Protein AF-A0A6N2EBI6-F1 (afdb_monomer_lite)

Foldseek 3Di:
DVVLLVLVLCLLVPDDLVLLLVLLQPADLLLLLLSLLVDDPVSSCSSLVSYDPVSSVSSVVNNVVVVPDDDDVVVSVVSSVVSSCSSVVRDPPDPCPPPDDDPDDDDDDDD

Sequence (111 aa):
MKTSTNTLLNLLRSLPPVHLQNNLMGCTDRDLAMCAVLLESRDEALLLAPLSPRKRLRVQEEAALIARRRIPPEHFQGSLELVERRLRSGRPAGSVRSYLRPKGRDGGNTD

Radius of gyration: 20.6 Å; chains: 1; bounding box: 64×26×62 Å

pLDDT: mean 82.96, std 17.99, range [36.84, 98.0]

Structure (mmCIF, N/CA/C/O backbone):
data_AF-A0A6N2EBI6-F1
#
_entry.id   AF-A0A6N2EBI6-F1
#
loop_
_atom_site.group_PDB
_atom_site.id
_atom_site.type_symbol
_atom_site.label_atom_id
_atom_site.label_alt_id
_atom_site.label_comp_id
_atom_site.label_asym_id
_atom_site.label_entity_id
_atom_site.label_seq_id
_atom_site.pdbx_PDB_ins_code
_atom_site.Cartn_x
_atom_site.Cartn_y
_atom_site.Cartn_z
_atom_site.occupancy
_atom_site.B_iso_or_equiv
_atom_site.auth_seq_id
_atom_site.auth_comp_id
_atom_site.auth_asym_id
_atom_site.auth_atom_id
_atom_site.pdbx_PDB_model_num
ATOM 1 N N . MET A 1 1 ? -12.285 10.755 2.063 1.00 58.34 1 MET A N 1
ATOM 2 C CA . MET A 1 1 ? -11.476 9.516 2.151 1.00 58.34 1 MET A CA 1
ATOM 3 C C . MET A 1 1 ? -11.767 8.496 1.050 1.00 58.34 1 MET A C 1
ATOM 5 O O . MET A 1 1 ? -10.802 8.013 0.487 1.00 58.34 1 MET A O 1
ATOM 9 N N . LYS A 1 2 ? -13.025 8.203 0.666 1.00 59.53 2 LYS A N 1
ATOM 10 C CA . LYS A 1 2 ? -13.329 7.191 -0.381 1.00 59.53 2 LYS A CA 1
ATOM 11 C C . LYS A 1 2 ? -12.606 7.410 -1.728 1.00 59.53 2 LYS A C 1
ATOM 13 O O . LYS A 1 2 ? -12.175 6.452 -2.359 1.00 59.53 2 LYS A O 1
ATOM 18 N N . THR A 1 3 ? -12.447 8.661 -2.160 1.00 61.44 3 THR A N 1
ATOM 19 C CA . THR A 1 3 ? -11.855 9.006 -3.467 1.00 61.44 3 THR A CA 1
ATOM 20 C C . THR A 1 3 ? -10.371 8.645 -3.581 1.00 61.44 3 THR A C 1
ATOM 22 O O . THR A 1 3 ? -9.933 8.154 -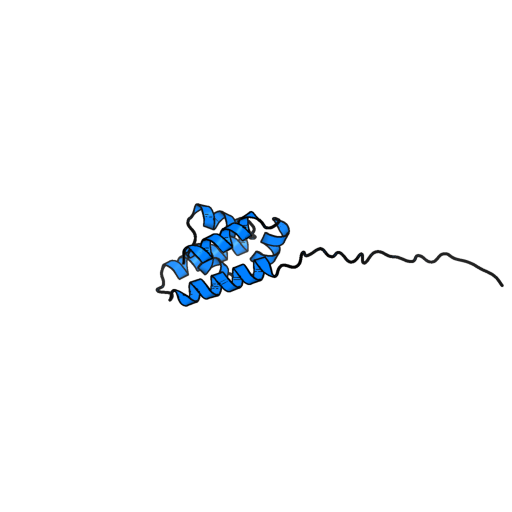4.622 1.00 61.44 3 THR A O 1
ATOM 25 N N . SER A 1 4 ? -9.601 8.850 -2.512 1.00 71.06 4 SER A N 1
ATOM 26 C CA . SER A 1 4 ? -8.164 8.559 -2.490 1.00 71.06 4 SER A CA 1
ATOM 27 C C . SER A 1 4 ? -7.925 7.043 -2.475 1.00 71.06 4 SER A C 1
ATOM 29 O O . SER A 1 4 ? -7.168 6.515 -3.278 1.00 71.06 4 SER A O 1
ATOM 31 N N . THR A 1 5 ? -8.689 6.291 -1.678 1.00 82.94 5 THR A N 1
ATOM 32 C CA . THR A 1 5 ? -8.609 4.822 -1.650 1.00 82.94 5 THR A CA 1
ATOM 33 C C . THR A 1 5 ? -8.886 4.191 -3.023 1.00 82.94 5 THR A C 1
ATOM 35 O O . THR A 1 5 ? -8.154 3.306 -3.464 1.00 82.94 5 THR A O 1
ATOM 38 N N . ASN A 1 6 ? -9.887 4.698 -3.752 1.00 87.31 6 ASN A N 1
ATOM 39 C CA . ASN A 1 6 ? -10.181 4.252 -5.120 1.00 87.31 6 ASN A CA 1
ATOM 40 C C . ASN A 1 6 ? -9.018 4.513 -6.087 1.00 87.31 6 ASN A C 1
ATOM 42 O O . ASN A 1 6 ? -8.763 3.721 -6.994 1.00 87.31 6 ASN A O 1
ATOM 46 N N . THR A 1 7 ? -8.307 5.621 -5.894 1.00 89.69 7 THR A N 1
ATOM 47 C CA . THR A 1 7 ? -7.162 5.995 -6.724 1.00 89.69 7 THR A CA 1
ATOM 48 C C . THR A 1 7 ? -5.999 5.029 -6.523 1.00 89.69 7 THR A C 1
ATOM 50 O O . THR A 1 7 ? -5.472 4.506 -7.508 1.00 89.69 7 THR A O 1
ATOM 53 N N . LEU A 1 8 ? -5.659 4.717 -5.268 1.00 91.50 8 LEU A N 1
ATOM 54 C CA . LEU A 1 8 ? -4.692 3.669 -4.946 1.00 91.50 8 LEU A CA 1
ATOM 55 C C . LEU A 1 8 ? -5.088 2.330 -5.581 1.00 91.50 8 LEU A C 1
ATOM 57 O O . LEU A 1 8 ? -4.265 1.706 -6.244 1.00 91.50 8 LEU A O 1
ATOM 61 N N . LEU A 1 9 ? -6.343 1.899 -5.434 1.00 93.38 9 LEU A N 1
ATOM 62 C CA . LEU A 1 9 ? -6.792 0.609 -5.967 1.00 93.38 9 LEU A CA 1
ATOM 63 C C . LEU A 1 9 ? -6.688 0.516 -7.484 1.00 93.38 9 LEU A C 1
ATOM 65 O O . LEU A 1 9 ? -6.270 -0.516 -8.010 1.00 93.38 9 LEU A O 1
ATOM 69 N N . ASN A 1 10 ? -7.012 1.599 -8.185 1.00 92.38 10 ASN A N 1
ATOM 70 C CA . ASN A 1 10 ? -6.822 1.666 -9.627 1.00 92.38 10 ASN A CA 1
ATOM 71 C C . ASN A 1 10 ? -5.342 1.504 -9.996 1.00 92.38 10 ASN A C 1
ATOM 73 O O . ASN A 1 10 ? -5.037 0.722 -10.891 1.00 92.38 10 ASN A O 1
ATOM 77 N N . LEU A 1 11 ? -4.425 2.151 -9.266 1.00 92.12 11 LEU A N 1
ATOM 78 C CA . LEU A 1 11 ? -2.980 2.001 -9.483 1.00 92.12 11 LEU A CA 1
ATOM 79 C C . LEU A 1 11 ? -2.489 0.574 -9.197 1.00 92.12 11 LEU A C 1
ATOM 81 O O . LEU A 1 11 ? -1.719 0.029 -9.988 1.00 92.12 11 LEU A O 1
ATOM 85 N N . LEU A 1 12 ? -2.944 -0.046 -8.102 1.00 93.19 12 LEU A N 1
ATOM 86 C CA . LEU A 1 12 ? -2.588 -1.427 -7.749 1.00 93.19 12 LEU A CA 1
ATOM 87 C C . LEU A 1 12 ? -3.035 -2.422 -8.831 1.00 93.19 12 LEU A C 1
ATOM 89 O O . LEU A 1 12 ? -2.336 -3.397 -9.092 1.00 93.19 12 LEU A O 1
ATOM 93 N N . ARG A 1 13 ? -4.181 -2.171 -9.477 1.00 93.75 13 ARG A N 1
ATOM 94 C CA . ARG A 1 13 ? -4.734 -3.031 -10.537 1.00 93.75 13 ARG A CA 1
ATOM 95 C C . ARG A 1 13 ? -4.140 -2.749 -11.919 1.00 93.75 13 ARG A C 1
ATOM 97 O O . ARG A 1 13 ? -4.097 -3.658 -12.742 1.00 93.75 13 ARG A O 1
ATOM 104 N N . SER A 1 14 ? -3.709 -1.517 -12.196 1.00 91.75 14 SER A N 1
ATOM 105 C CA . SER A 1 14 ? -3.249 -1.111 -13.532 1.00 91.75 14 SER A CA 1
ATOM 106 C C . SER A 1 14 ? -1.748 -1.285 -13.764 1.00 91.75 14 SER A C 1
ATOM 108 O O . SER A 1 14 ? -1.308 -1.296 -14.912 1.00 91.75 14 SER A O 1
ATOM 110 N N . LEU A 1 15 ? -0.935 -1.337 -12.704 1.00 90.50 15 LEU A N 1
ATOM 111 C CA . LEU A 1 15 ? 0.521 -1.401 -12.843 1.00 90.50 15 LEU A CA 1
ATOM 112 C C . LEU A 1 15 ? 1.016 -2.822 -13.164 1.00 90.50 15 LEU A C 1
ATOM 114 O O . LEU A 1 15 ? 0.520 -3.791 -12.590 1.00 90.50 15 LEU A O 1
ATOM 118 N N . PRO A 1 16 ? 2.058 -2.968 -14.009 1.00 91.06 16 PRO A N 1
ATOM 119 C CA . PRO A 1 16 ? 2.712 -4.255 -14.220 1.00 91.06 16 PRO A CA 1
ATOM 120 C C . PRO A 1 16 ? 3.228 -4.852 -12.897 1.00 91.06 16 PRO A C 1
ATOM 122 O O . PRO A 1 16 ? 3.818 -4.105 -12.107 1.00 91.06 16 PRO A O 1
ATOM 125 N N . PRO A 1 17 ? 3.111 -6.177 -12.668 1.00 90.06 17 PRO A N 1
ATOM 126 C CA . PRO A 1 17 ? 3.453 -6.802 -11.385 1.00 90.06 17 PRO A CA 1
ATOM 127 C C . PRO A 1 17 ? 4.861 -6.473 -10.872 1.00 90.06 17 PRO A C 1
ATOM 129 O O . PRO A 1 17 ? 5.041 -6.182 -9.693 1.00 90.06 17 PRO A O 1
ATOM 132 N N . VAL A 1 18 ? 5.854 -6.440 -11.766 1.00 89.88 18 VAL A N 1
ATOM 133 C CA . VAL A 1 18 ? 7.250 -6.118 -11.418 1.00 89.88 18 VAL A CA 1
ATOM 134 C C . VAL A 1 18 ? 7.400 -4.663 -10.969 1.00 89.88 18 VAL A C 1
ATOM 136 O O . VAL A 1 18 ? 8.075 -4.380 -9.981 1.00 89.88 18 VAL A O 1
ATOM 139 N N . HIS A 1 19 ? 6.752 -3.718 -11.656 1.00 89.81 19 HIS A N 1
ATOM 140 C CA . HIS A 1 19 ? 6.774 -2.310 -11.252 1.00 89.81 19 HIS A CA 1
ATOM 141 C C . HIS A 1 19 ? 6.043 -2.105 -9.932 1.00 89.81 19 HIS A C 1
ATOM 143 O O . HIS A 1 19 ? 6.521 -1.364 -9.073 1.00 89.81 19 HIS A O 1
ATOM 149 N N . LEU A 1 20 ? 4.906 -2.773 -9.764 1.00 92.69 20 LEU A N 1
ATOM 150 C CA . LEU A 1 20 ? 4.134 -2.731 -8.537 1.00 92.69 20 LEU A CA 1
ATOM 151 C C . LEU A 1 20 ? 4.973 -3.227 -7.353 1.00 92.69 20 LEU A C 1
ATOM 153 O O . LEU A 1 20 ? 5.134 -2.505 -6.370 1.00 92.69 20 LEU A O 1
ATOM 157 N N . GLN A 1 21 ? 5.588 -4.404 -7.483 1.00 93.75 21 GLN A N 1
ATOM 158 C CA . GLN A 1 21 ? 6.475 -4.962 -6.468 1.00 93.75 21 GLN A CA 1
ATOM 159 C C . GLN A 1 21 ? 7.648 -4.026 -6.158 1.00 93.75 21 GLN A C 1
ATOM 161 O O . GLN A 1 21 ? 7.859 -3.697 -4.995 1.00 93.75 21 GLN A O 1
ATOM 166 N N . ASN A 1 22 ? 8.383 -3.545 -7.165 1.00 91.75 22 ASN A N 1
ATOM 167 C CA . ASN A 1 22 ? 9.545 -2.677 -6.945 1.00 91.75 22 ASN A CA 1
ATOM 168 C C . ASN A 1 22 ? 9.180 -1.392 -6.192 1.00 91.75 22 ASN A C 1
ATOM 170 O O . ASN A 1 22 ? 9.869 -1.003 -5.247 1.00 91.75 22 ASN A O 1
ATOM 174 N N . ASN A 1 23 ? 8.075 -0.748 -6.575 1.00 92.81 23 ASN A N 1
ATOM 175 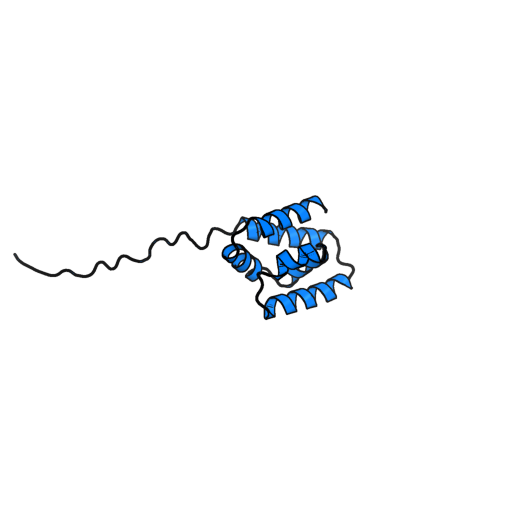C CA . ASN A 1 23 ? 7.631 0.476 -5.918 1.00 92.81 23 ASN A CA 1
ATOM 176 C C . ASN A 1 23 ? 7.156 0.208 -4.484 1.00 92.81 23 ASN A C 1
ATOM 178 O O . ASN A 1 23 ? 7.587 0.903 -3.563 1.00 92.81 23 ASN A O 1
ATOM 182 N N . LEU A 1 24 ? 6.326 -0.818 -4.268 1.00 94.75 24 LEU A N 1
ATOM 183 C CA . LEU A 1 24 ? 5.822 -1.151 -2.933 1.00 94.75 24 LEU A CA 1
ATOM 184 C C . LEU A 1 24 ? 6.932 -1.635 -1.992 1.00 94.75 24 LEU A C 1
ATOM 186 O O . LEU A 1 24 ? 6.938 -1.286 -0.812 1.00 94.75 24 LEU A O 1
ATOM 190 N N . MET A 1 25 ? 7.918 -2.380 -2.497 1.00 95.12 25 MET A N 1
ATOM 191 C CA . MET A 1 25 ? 9.077 -2.811 -1.709 1.00 95.12 25 MET A CA 1
ATOM 192 C C . MET A 1 25 ? 9.902 -1.625 -1.193 1.00 95.12 25 MET A C 1
ATOM 194 O O . MET A 1 25 ? 10.471 -1.719 -0.103 1.00 95.12 25 MET A O 1
ATOM 198 N N . GLY A 1 26 ? 9.917 -0.507 -1.925 1.00 91.62 26 GLY A N 1
ATOM 199 C CA . GLY A 1 26 ? 10.573 0.727 -1.504 1.00 91.62 26 GLY A CA 1
ATOM 200 C C . GLY A 1 26 ? 9.826 1.505 -0.417 1.00 91.62 26 GLY A C 1
ATOM 201 O O . GLY A 1 26 ? 10.450 2.313 0.275 1.00 91.62 26 GLY A O 1
ATOM 202 N N . CYS A 1 27 ? 8.510 1.320 -0.265 1.00 94.50 27 CYS A N 1
ATOM 203 C CA . CYS A 1 27 ? 7.705 2.007 0.754 1.00 94.50 27 CYS A CA 1
ATOM 204 C C . CYS A 1 27 ? 8.075 1.561 2.171 1.00 94.50 27 CYS A C 1
ATOM 206 O O . CYS A 1 27 ? 8.528 0.432 2.381 1.00 94.50 27 CYS A O 1
ATOM 208 N N . THR A 1 28 ? 7.878 2.438 3.157 1.00 96.19 28 THR A N 1
ATOM 209 C CA . THR A 1 28 ? 8.074 2.056 4.559 1.00 96.19 28 THR A CA 1
ATOM 210 C C . THR A 1 28 ? 6.973 1.093 4.994 1.00 96.19 28 THR A C 1
ATOM 212 O O . THR A 1 28 ? 5.867 1.112 4.452 1.00 96.19 28 THR A O 1
ATOM 215 N N . ASP A 1 29 ? 7.271 0.232 5.967 1.00 97.25 29 ASP A N 1
ATOM 216 C CA . ASP A 1 29 ? 6.281 -0.732 6.455 1.00 97.25 29 ASP A CA 1
ATOM 217 C C . ASP A 1 29 ? 5.093 -0.003 7.110 1.00 97.25 29 ASP A C 1
ATOM 219 O O . ASP A 1 29 ? 3.946 -0.385 6.897 1.00 97.25 29 ASP A O 1
ATOM 223 N N . ARG A 1 30 ? 5.362 1.122 7.791 1.00 95.81 30 ARG A N 1
ATOM 224 C CA . ARG A 1 30 ? 4.349 1.999 8.389 1.00 95.81 30 ARG A CA 1
ATOM 225 C C . ARG A 1 30 ? 3.412 2.613 7.349 1.00 95.81 30 ARG A C 1
ATOM 227 O O . ARG A 1 30 ? 2.207 2.584 7.556 1.00 95.81 30 ARG A O 1
ATOM 234 N N . ASP A 1 31 ? 3.932 3.147 6.242 1.00 95.81 31 ASP A N 1
ATOM 235 C CA . ASP A 1 31 ? 3.082 3.758 5.207 1.00 95.81 31 ASP A CA 1
ATOM 236 C C . ASP A 1 31 ? 2.165 2.724 4.549 1.00 95.81 31 ASP A C 1
ATOM 238 O O . ASP A 1 31 ? 0.982 2.984 4.324 1.00 95.81 31 ASP A O 1
ATOM 242 N N . LEU A 1 32 ? 2.696 1.528 4.280 1.00 96.94 32 LEU A N 1
ATOM 243 C CA . LEU A 1 32 ? 1.907 0.419 3.745 1.00 96.94 32 LEU A CA 1
ATOM 244 C C . LEU A 1 32 ? 0.853 -0.053 4.749 1.00 96.94 32 LEU A C 1
ATOM 246 O O . LEU A 1 32 ? -0.277 -0.316 4.353 1.00 96.94 32 LEU A O 1
ATOM 250 N N . ALA A 1 33 ? 1.196 -0.117 6.035 1.00 96.62 33 ALA A N 1
ATOM 251 C CA . ALA A 1 33 ? 0.274 -0.507 7.094 1.00 96.62 33 ALA A CA 1
ATOM 252 C C . ALA A 1 33 ? -0.856 0.516 7.291 1.00 96.62 33 ALA A C 1
ATOM 254 O O . ALA A 1 33 ? -2.015 0.130 7.426 1.00 96.62 33 ALA A O 1
ATOM 255 N N . MET A 1 34 ? -0.550 1.817 7.232 1.00 95.06 34 MET A N 1
ATOM 256 C CA . MET A 1 34 ? -1.564 2.879 7.237 1.00 95.06 34 MET A CA 1
ATOM 257 C C . MET A 1 34 ? -2.526 2.725 6.059 1.00 95.06 34 MET A C 1
ATOM 259 O O . MET A 1 34 ? -3.733 2.834 6.246 1.00 95.06 34 MET A O 1
ATOM 263 N N . CYS A 1 35 ? -2.010 2.428 4.861 1.00 94.81 35 CYS A N 1
ATOM 264 C CA . CYS A 1 35 ? -2.854 2.163 3.696 1.00 94.81 35 CYS A CA 1
ATOM 265 C C . CYS A 1 35 ? -3.705 0.902 3.895 1.00 94.81 35 CYS A C 1
ATOM 267 O O . CYS A 1 35 ? -4.899 0.946 3.629 1.00 94.81 35 CYS A O 1
ATOM 269 N N . ALA A 1 36 ? -3.122 -0.191 4.395 1.00 94.69 36 ALA A N 1
ATOM 270 C CA . ALA A 1 36 ? -3.818 -1.455 4.636 1.00 94.69 36 ALA A CA 1
ATOM 271 C C . ALA A 1 36 ? -5.020 -1.288 5.579 1.00 94.69 36 ALA A C 1
ATOM 273 O O . ALA A 1 36 ? -6.098 -1.784 5.279 1.00 94.69 36 ALA A O 1
ATOM 274 N N . VAL A 1 37 ? -4.870 -0.511 6.657 1.00 93.25 37 VAL A N 1
ATOM 275 C CA . VAL A 1 37 ? -5.954 -0.227 7.620 1.00 93.25 37 VAL A CA 1
ATOM 276 C C . VAL A 1 37 ? -7.132 0.530 6.987 1.00 93.25 37 VAL A C 1
ATOM 278 O O . VAL A 1 37 ? -8.254 0.437 7.480 1.00 93.25 37 VAL A O 1
ATOM 281 N N . LEU A 1 38 ? -6.907 1.270 5.897 1.00 90.12 38 LEU A N 1
ATOM 282 C CA . LEU A 1 38 ? -7.967 1.970 5.162 1.00 90.12 38 LEU A CA 1
ATOM 283 C C . LEU A 1 38 ? -8.669 1.098 4.112 1.00 90.12 38 LEU A C 1
ATOM 285 O O . LEU A 1 38 ? -9.689 1.529 3.568 1.00 90.12 38 LEU A O 1
ATOM 289 N N . LEU A 1 39 ? -8.106 -0.063 3.770 1.00 89.44 39 LEU A N 1
ATOM 290 C CA . LEU A 1 39 ? -8.624 -0.956 2.738 1.00 89.44 39 LEU A CA 1
ATOM 291 C C . LEU A 1 39 ? -9.529 -2.027 3.351 1.00 89.44 39 LEU A C 1
ATOM 293 O O . LEU A 1 39 ? -9.293 -2.518 4.450 1.00 89.44 39 LEU A O 1
ATOM 297 N N . GLU A 1 40 ? -10.565 -2.426 2.614 1.00 82.88 40 GLU A N 1
ATOM 298 C CA . GLU A 1 40 ? -11.332 -3.626 2.952 1.00 82.88 40 GLU A CA 1
ATOM 299 C C . GLU A 1 40 ? -10.472 -4.879 2.727 1.00 82.88 40 GLU A C 1
ATOM 301 O O . GLU A 1 40 ? -9.573 -4.877 1.887 1.00 82.88 40 GLU A O 1
ATOM 306 N N . SER A 1 41 ? -10.771 -5.988 3.413 1.00 79.75 41 SER A N 1
ATOM 307 C CA . SER A 1 41 ? -9.918 -7.193 3.418 1.00 79.75 41 SER A CA 1
ATOM 308 C C . SER A 1 41 ? -9.579 -7.734 2.020 1.00 79.75 41 SER A C 1
ATOM 310 O O . SER A 1 41 ? -8.489 -8.259 1.792 1.00 79.75 41 SER A O 1
ATOM 312 N N . ARG A 1 42 ? -10.496 -7.600 1.051 1.00 80.44 42 ARG A N 1
ATOM 313 C CA . ARG A 1 42 ? -10.253 -8.016 -0.341 1.00 80.44 42 ARG A CA 1
ATOM 314 C C . ARG A 1 42 ? -9.256 -7.103 -1.057 1.00 80.44 42 ARG A C 1
ATOM 316 O O . ARG A 1 42 ? -8.452 -7.574 -1.857 1.00 80.44 42 ARG A O 1
ATOM 323 N N . ASP A 1 43 ? -9.326 -5.811 -0.786 1.00 89.69 43 ASP A N 1
ATOM 324 C CA . ASP A 1 43 ? -8.493 -4.787 -1.403 1.00 89.69 43 ASP A CA 1
ATOM 325 C C . ASP A 1 43 ? -7.117 -4.693 -0.728 1.00 89.69 43 ASP A C 1
ATOM 327 O O . ASP A 1 43 ? -6.108 -4.475 -1.398 1.00 89.69 43 ASP A O 1
ATOM 331 N N . GLU A 1 44 ? -7.045 -4.977 0.573 1.00 92.19 44 GLU A N 1
ATOM 332 C CA . GLU A 1 44 ? -5.794 -5.160 1.311 1.00 92.19 44 GLU A CA 1
ATOM 333 C C . GLU A 1 44 ? -4.920 -6.249 0.665 1.00 92.19 44 GLU A C 1
ATOM 335 O O . GLU A 1 44 ? -3.712 -6.071 0.488 1.00 92.19 44 GLU A O 1
ATOM 340 N N . ALA A 1 45 ? -5.526 -7.356 0.225 1.00 92.69 45 ALA A N 1
ATOM 341 C CA . ALA A 1 45 ? -4.801 -8.431 -0.446 1.00 92.69 45 ALA A CA 1
ATOM 342 C C . ALA A 1 45 ? -4.083 -7.956 -1.725 1.00 92.69 45 ALA A C 1
ATOM 344 O O . ALA A 1 45 ? -2.989 -8.441 -2.021 1.00 92.69 45 ALA A O 1
ATOM 345 N N . LEU A 1 46 ? -4.640 -6.975 -2.449 1.00 93.50 46 LEU A N 1
ATOM 346 C CA . LEU A 1 46 ? -3.999 -6.389 -3.635 1.00 93.50 46 LEU A CA 1
ATOM 347 C C . LEU A 1 46 ? -2.728 -5.608 -3.275 1.00 93.50 46 LEU A C 1
ATOM 349 O O . LEU A 1 46 ? -1.764 -5.619 -4.039 1.00 93.50 46 LEU A O 1
ATOM 353 N N . LEU A 1 47 ? -2.709 -4.958 -2.109 1.00 95.19 47 LEU A N 1
ATOM 354 C CA . LEU A 1 47 ? -1.543 -4.235 -1.600 1.00 95.19 47 LEU A CA 1
ATOM 355 C C . LEU A 1 47 ? -0.454 -5.195 -1.095 1.00 95.19 47 LEU A C 1
ATOM 357 O O . LEU A 1 47 ? 0.736 -4.948 -1.288 1.00 95.19 47 LEU A O 1
ATOM 361 N N . LEU A 1 48 ? -0.850 -6.294 -0.446 1.00 95.94 48 LEU A N 1
ATOM 362 C CA . LEU A 1 48 ? 0.069 -7.215 0.230 1.00 95.94 48 LEU A CA 1
ATOM 363 C C . LEU A 1 48 ? 0.631 -8.324 -0.668 1.00 95.94 48 LEU A C 1
ATOM 365 O O . LEU A 1 48 ? 1.731 -8.829 -0.404 1.00 95.94 48 LEU A O 1
ATOM 369 N N . ALA A 1 49 ? -0.099 -8.736 -1.707 1.00 95.88 49 ALA A N 1
ATOM 370 C CA . ALA A 1 49 ? 0.312 -9.825 -2.594 1.00 95.88 49 ALA A CA 1
ATOM 371 C C . ALA A 1 49 ? 1.686 -9.601 -3.263 1.00 95.88 49 ALA A C 1
ATOM 373 O O . ALA A 1 49 ? 2.486 -10.539 -3.245 1.00 95.88 49 ALA A O 1
ATOM 374 N N . PRO A 1 50 ? 2.036 -8.395 -3.759 1.00 95.56 50 PRO A N 1
ATOM 375 C CA . PRO A 1 50 ? 3.329 -8.145 -4.406 1.00 95.56 50 PRO A CA 1
ATOM 376 C C . PRO A 1 50 ? 4.525 -8.098 -3.441 1.00 95.56 50 PRO A C 1
ATOM 378 O O . PRO A 1 50 ? 5.673 -8.080 -3.881 1.00 95.56 50 PRO A O 1
ATOM 381 N N . LEU A 1 51 ? 4.289 -8.031 -2.126 1.00 96.69 51 LEU A N 1
ATOM 382 C CA . LEU A 1 51 ? 5.354 -7.918 -1.129 1.00 96.69 51 LEU A CA 1
ATOM 383 C C . LEU A 1 51 ? 6.059 -9.259 -0.902 1.00 96.69 51 LEU A C 1
ATOM 385 O O . LEU A 1 51 ? 5.440 -10.324 -0.957 1.00 96.69 51 LEU A O 1
ATOM 389 N N . SER A 1 52 ? 7.346 -9.203 -0.546 1.00 96.19 52 SER A N 1
ATOM 390 C CA . SER A 1 52 ? 8.047 -10.390 -0.048 1.00 96.19 52 SER A CA 1
ATOM 391 C C . SER A 1 52 ? 7.401 -10.897 1.253 1.00 96.19 52 SER A C 1
ATOM 393 O O . SER A 1 52 ? 6.899 -10.079 2.032 1.00 96.19 52 SER A O 1
ATOM 395 N N . PRO A 1 53 ? 7.448 -12.212 1.553 1.00 96.94 53 PRO A N 1
ATOM 396 C CA . PRO A 1 53 ? 6.799 -12.771 2.744 1.00 96.94 53 PRO A CA 1
ATOM 397 C C . PRO A 1 53 ? 7.208 -12.070 4.044 1.00 96.94 53 PRO A C 1
ATOM 399 O O . PRO A 1 53 ? 6.365 -11.732 4.870 1.00 96.94 53 PRO A O 1
ATOM 402 N N . ARG A 1 54 ? 8.504 -11.760 4.186 1.00 97.38 54 ARG A N 1
ATOM 403 C CA . ARG A 1 54 ? 9.036 -11.052 5.355 1.00 97.38 54 ARG A CA 1
ATOM 404 C C . ARG A 1 54 ? 8.492 -9.628 5.469 1.00 97.38 54 ARG A C 1
ATOM 406 O O . ARG A 1 54 ? 8.152 -9.205 6.566 1.00 97.38 54 ARG A O 1
ATOM 413 N N . LYS A 1 55 ? 8.416 -8.879 4.362 1.00 97.12 55 LYS A N 1
ATOM 414 C CA . LYS A 1 55 ? 7.883 -7.509 4.386 1.00 97.12 55 LYS A CA 1
ATOM 415 C C . LYS A 1 55 ? 6.378 -7.513 4.650 1.00 97.12 55 LYS A C 1
ATOM 417 O O . LYS A 1 55 ? 5.913 -6.696 5.433 1.00 97.12 55 LYS A O 1
ATOM 422 N N . ARG A 1 56 ? 5.642 -8.459 4.057 1.00 97.94 56 ARG A N 1
ATOM 423 C CA . ARG A 1 56 ? 4.208 -8.654 4.303 1.00 97.94 56 ARG A CA 1
ATOM 424 C C . ARG A 1 56 ? 3.914 -8.845 5.790 1.00 97.94 56 ARG A C 1
ATOM 426 O O . ARG A 1 56 ? 3.059 -8.139 6.308 1.00 97.94 56 ARG A O 1
ATOM 433 N N . LEU A 1 57 ? 4.660 -9.726 6.463 1.00 97.81 57 LEU A N 1
ATOM 434 C 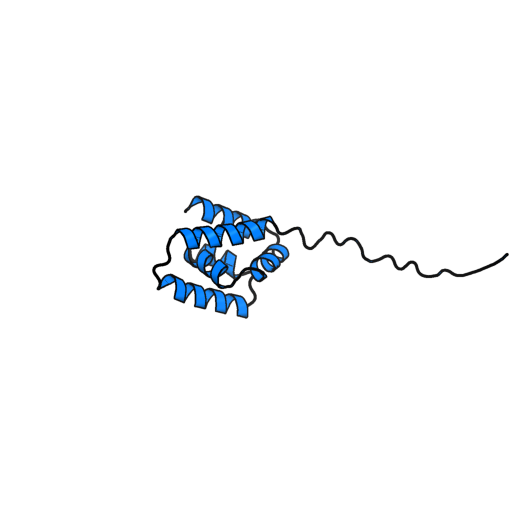CA . LEU A 1 57 ? 4.499 -9.964 7.899 1.00 97.81 57 LEU A CA 1
ATOM 435 C C . LEU A 1 57 ? 4.679 -8.672 8.709 1.00 97.81 57 LEU A C 1
ATOM 437 O O . LEU A 1 57 ? 3.796 -8.309 9.475 1.00 97.81 57 LEU A O 1
ATOM 441 N N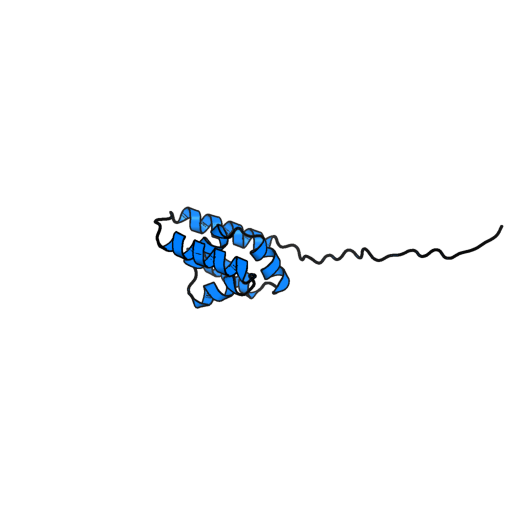 . ARG A 1 58 ? 5.767 -7.927 8.466 1.00 98.00 58 ARG A N 1
ATOM 442 C CA . ARG A 1 58 ? 6.023 -6.658 9.170 1.00 98.00 58 ARG A CA 1
ATOM 443 C C . ARG A 1 58 ? 4.923 -5.622 8.936 1.00 98.00 58 ARG A C 1
ATOM 445 O O . ARG A 1 58 ? 4.539 -4.920 9.861 1.00 98.00 58 ARG A O 1
ATOM 452 N N . VAL A 1 59 ? 4.399 -5.529 7.711 1.00 97.81 59 VAL A N 1
ATOM 453 C CA . VAL A 1 59 ? 3.284 -4.621 7.390 1.00 97.81 59 VAL A CA 1
ATOM 454 C C . VAL A 1 59 ? 2.013 -5.020 8.143 1.00 97.81 59 VAL A C 1
ATOM 456 O O . VAL A 1 59 ? 1.330 -4.150 8.672 1.00 97.81 59 VAL A O 1
ATOM 459 N N . GLN A 1 60 ? 1.706 -6.315 8.229 1.00 96.69 60 GLN A N 1
ATOM 460 C CA . GLN A 1 60 ? 0.537 -6.811 8.963 1.00 96.69 60 GLN A CA 1
ATOM 461 C C . GLN A 1 60 ? 0.662 -6.581 10.476 1.00 96.69 60 GLN A C 1
ATOM 463 O O . GLN A 1 60 ? -0.302 -6.161 11.116 1.00 96.69 60 GLN A O 1
ATOM 468 N N . GLU A 1 61 ? 1.848 -6.801 11.047 1.00 96.81 61 GLU A N 1
ATOM 469 C CA . GLU A 1 61 ? 2.143 -6.500 12.453 1.00 96.81 61 GLU A CA 1
ATOM 470 C C . GLU A 1 61 ? 1.963 -5.004 12.751 1.00 96.81 61 GLU A C 1
ATOM 472 O O . GLU A 1 61 ? 1.255 -4.637 13.691 1.00 96.81 61 GLU A O 1
ATOM 477 N N . GLU A 1 62 ? 2.524 -4.131 11.912 1.00 96.38 62 GLU A N 1
ATOM 478 C CA . GLU A 1 62 ? 2.343 -2.679 12.022 1.00 96.38 62 GLU A CA 1
ATOM 479 C C . GLU A 1 62 ? 0.872 -2.267 11.869 1.00 96.38 62 GLU A C 1
ATOM 481 O O . GLU A 1 62 ? 0.382 -1.439 12.638 1.00 96.38 62 GLU A O 1
ATOM 486 N N . ALA A 1 63 ? 0.130 -2.867 10.934 1.00 94.94 63 ALA A N 1
ATOM 487 C CA . ALA A 1 63 ? -1.289 -2.576 10.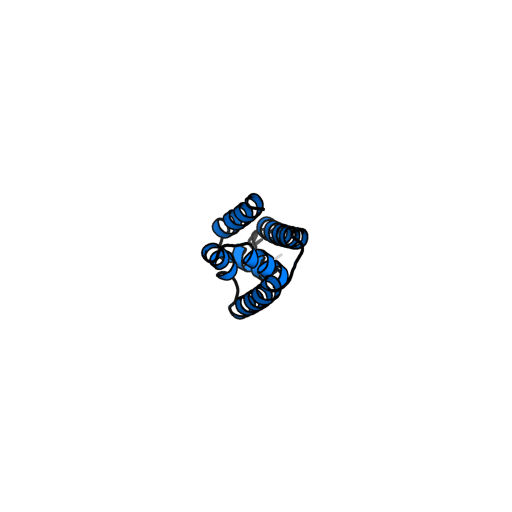729 1.00 94.94 63 ALA A CA 1
ATOM 488 C C . ALA A 1 63 ? -2.117 -2.945 11.967 1.00 94.94 63 ALA A C 1
ATOM 490 O O . ALA A 1 63 ? -2.953 -2.157 12.415 1.00 94.94 63 ALA A O 1
ATOM 491 N N . ALA A 1 64 ? -1.827 -4.093 12.587 1.00 94.50 64 ALA A N 1
ATOM 492 C CA . ALA A 1 64 ? -2.461 -4.512 13.832 1.00 94.50 64 ALA A CA 1
ATOM 493 C C . ALA A 1 64 ? -2.158 -3.552 14.998 1.00 94.50 64 ALA A C 1
ATOM 495 O O . ALA A 1 64 ? -3.034 -3.293 15.830 1.00 94.50 64 ALA A O 1
ATOM 496 N N . LEU A 1 65 ? -0.942 -2.996 15.063 1.00 94.31 65 LEU A N 1
ATOM 497 C CA . LEU A 1 65 ? -0.576 -1.976 16.051 1.00 94.31 65 LEU A CA 1
ATOM 498 C C . LEU A 1 65 ? -1.288 -0.643 15.792 1.00 94.31 65 LEU A C 1
ATOM 500 O O . LEU A 1 65 ? -1.770 -0.016 16.737 1.00 94.31 65 LEU A O 1
ATOM 504 N N . ILE A 1 66 ? -1.365 -0.214 14.530 1.00 93.69 66 ILE A N 1
ATOM 505 C CA . ILE A 1 66 ? -2.029 1.024 14.106 1.00 93.69 66 ILE A CA 1
ATOM 506 C C . ILE A 1 66 ? -3.530 0.964 14.387 1.00 93.69 66 ILE A C 1
ATOM 508 O O . ILE A 1 66 ? -4.065 1.905 14.966 1.00 93.69 66 ILE A O 1
ATOM 512 N N . ALA A 1 67 ? -4.194 -0.149 14.062 1.00 89.38 67 ALA A N 1
ATOM 513 C CA . ALA A 1 67 ? -5.634 -0.326 14.261 1.00 89.38 67 ALA A CA 1
ATOM 514 C C . ALA A 1 67 ? -6.069 -0.175 15.732 1.00 89.38 67 ALA A C 1
ATOM 516 O O . ALA A 1 67 ? -7.206 0.192 16.019 1.00 89.38 67 ALA A O 1
ATOM 517 N N . ARG A 1 68 ? -5.158 -0.429 16.681 1.00 91.25 68 ARG A N 1
ATOM 518 C CA . ARG A 1 68 ? -5.400 -0.290 18.128 1.00 91.25 68 ARG A CA 1
ATOM 519 C C . ARG A 1 68 ? -5.123 1.118 18.659 1.00 91.25 68 ARG A C 1
ATOM 521 O O . ARG A 1 68 ? -5.338 1.376 19.843 1.00 91.25 68 ARG A O 1
ATOM 528 N N . ARG A 1 69 ? -4.612 2.026 17.827 1.00 89.12 69 ARG A N 1
ATOM 529 C CA . ARG A 1 69 ? -4.236 3.389 18.212 1.00 89.12 69 ARG A CA 1
ATOM 530 C C . ARG A 1 69 ? -5.186 4.403 17.588 1.00 89.12 69 ARG A C 1
ATOM 532 O O . ARG A 1 69 ? -5.639 4.255 16.460 1.00 89.12 69 ARG A O 1
ATOM 539 N N . ARG A 1 70 ? -5.435 5.497 18.309 1.00 87.19 70 ARG A N 1
ATOM 540 C CA . ARG A 1 70 ? -6.113 6.673 17.751 1.00 87.19 70 ARG A CA 1
ATOM 541 C C . ARG A 1 70 ? -5.109 7.475 16.935 1.00 87.19 70 ARG A C 1
ATOM 543 O O . ARG A 1 70 ? -4.436 8.350 17.470 1.00 87.19 70 ARG A O 1
ATOM 550 N N . ILE A 1 71 ? -4.968 7.120 15.664 1.00 89.44 71 ILE A N 1
ATOM 551 C CA . ILE A 1 71 ? -4.143 7.873 14.722 1.00 89.44 71 ILE A CA 1
ATOM 552 C C . ILE A 1 71 ? -5.025 8.921 14.029 1.00 89.44 71 ILE A C 1
ATOM 554 O O . ILE A 1 71 ? -6.102 8.570 13.545 1.00 89.44 71 ILE A O 1
ATOM 558 N N . PRO A 1 72 ? -4.602 10.195 13.990 1.00 89.62 72 PRO A N 1
ATOM 559 C CA . PRO A 1 72 ? -5.350 11.230 13.291 1.00 89.62 72 PRO A CA 1
ATOM 560 C C . PRO A 1 72 ? -5.513 10.944 11.780 1.00 89.62 72 PRO A C 1
ATOM 562 O O . PRO A 1 72 ? -4.567 10.447 11.154 1.00 89.62 72 PRO A O 1
ATOM 565 N N . PRO A 1 73 ? -6.676 11.253 11.170 1.00 87.50 73 PRO A N 1
ATOM 566 C CA . PRO A 1 73 ? -6.958 10.996 9.751 1.00 87.50 73 PRO A CA 1
ATOM 567 C C . PRO A 1 73 ? -5.932 11.581 8.767 1.00 87.50 73 PRO A C 1
ATOM 569 O O . PRO A 1 73 ? -5.680 11.003 7.711 1.00 87.50 73 PRO A O 1
ATOM 572 N N . GLU A 1 74 ? -5.309 12.705 9.108 1.00 90.50 74 GLU A N 1
ATOM 573 C CA . GLU A 1 74 ? -4.293 13.375 8.296 1.00 90.50 74 GLU A CA 1
ATOM 574 C C . GLU A 1 74 ? -3.047 12.513 8.060 1.00 90.50 74 GLU A C 1
ATOM 576 O O . GLU A 1 74 ? -2.460 12.559 6.980 1.00 90.50 74 GLU A O 1
ATOM 581 N N . HIS A 1 75 ? -2.668 11.665 9.021 1.00 91.69 75 HIS A N 1
ATOM 582 C CA . HIS A 1 75 ? -1.529 10.763 8.851 1.00 91.69 75 HIS A CA 1
ATOM 583 C C . HIS A 1 75 ? -1.841 9.645 7.861 1.00 91.69 75 HIS A C 1
ATOM 585 O O . HIS A 1 75 ? -0.996 9.297 7.039 1.00 91.69 75 HIS A O 1
ATOM 591 N N . PHE A 1 76 ? -3.065 9.120 7.909 1.00 92.44 76 PHE A N 1
ATOM 592 C CA . PHE A 1 76 ? -3.542 8.133 6.947 1.00 92.44 76 PHE A CA 1
ATOM 593 C C . PHE A 1 76 ? -3.539 8.702 5.528 1.00 92.44 76 PHE A C 1
ATOM 595 O O . PHE A 1 76 ? -3.026 8.064 4.610 1.00 92.44 76 PHE A O 1
ATOM 602 N N . GLN A 1 77 ? -4.051 9.923 5.361 1.00 91.38 77 GLN A N 1
ATOM 603 C CA . GLN A 1 77 ? -4.061 10.611 4.072 1.00 91.38 77 GLN A CA 1
ATOM 604 C C . GLN A 1 77 ? -2.637 10.891 3.566 1.00 91.38 77 GLN A C 1
ATOM 606 O O . GLN A 1 77 ? -2.343 10.622 2.403 1.00 91.38 77 GLN A O 1
ATOM 611 N N . GLY A 1 78 ? -1.733 11.346 4.439 1.00 91.94 78 GLY A N 1
ATOM 612 C CA . GLY A 1 78 ? -0.333 11.576 4.084 1.00 91.94 78 GLY A CA 1
ATOM 613 C C . GLY A 1 78 ? 0.375 10.304 3.609 1.00 91.94 78 GLY A C 1
ATOM 614 O O . GLY A 1 78 ? 0.999 10.308 2.549 1.00 91.94 78 GLY A O 1
ATOM 615 N N . SER A 1 79 ? 0.243 9.188 4.335 1.00 93.75 79 SER A N 1
ATOM 616 C CA . SER A 1 79 ? 0.825 7.905 3.908 1.00 93.75 79 SER A CA 1
ATOM 617 C C . SER A 1 79 ? 0.233 7.416 2.584 1.00 93.75 79 SER A C 1
ATOM 619 O O . SER A 1 79 ? 0.973 6.934 1.724 1.00 93.75 79 SER A O 1
ATOM 621 N N . LEU A 1 80 ? -1.074 7.594 2.380 1.00 93.75 80 LEU A N 1
ATOM 622 C CA . LEU A 1 80 ? -1.742 7.237 1.132 1.00 93.75 80 LEU A CA 1
ATOM 623 C C . LEU A 1 80 ? -1.177 8.024 -0.061 1.00 93.75 80 LEU A C 1
ATOM 625 O O . LEU A 1 80 ? -0.790 7.430 -1.066 1.00 93.75 80 LEU A O 1
ATOM 629 N N . GLU A 1 81 ? -1.036 9.343 0.072 1.00 93.12 81 GLU A N 1
ATOM 630 C CA . GLU A 1 81 ? -0.450 10.209 -0.958 1.00 93.12 81 GLU A CA 1
ATOM 631 C C . GLU A 1 81 ? 1.012 9.860 -1.258 1.00 93.12 81 GLU A C 1
ATOM 633 O O . GLU A 1 81 ? 1.429 9.872 -2.419 1.00 93.12 81 GLU A O 1
ATOM 638 N N . LEU A 1 82 ? 1.805 9.513 -0.238 1.00 92.19 82 LEU A N 1
ATOM 639 C CA . LEU A 1 82 ? 3.192 9.079 -0.419 1.00 92.19 82 LEU A CA 1
ATOM 640 C C . LEU A 1 82 ? 3.279 7.786 -1.237 1.00 92.19 82 LEU A C 1
ATOM 642 O O . LEU A 1 82 ? 4.101 7.696 -2.158 1.00 92.19 82 LEU A O 1
ATOM 646 N N . VAL A 1 83 ? 2.432 6.802 -0.922 1.00 93.94 83 VAL A N 1
ATOM 647 C CA . VAL A 1 83 ? 2.374 5.525 -1.644 1.00 93.94 83 VAL A CA 1
ATOM 648 C C . VAL A 1 83 ? 1.888 5.743 -3.075 1.00 93.94 83 VAL A C 1
ATOM 650 O O . VAL A 1 83 ? 2.548 5.289 -4.011 1.00 93.94 83 VAL A O 1
ATOM 653 N N . GLU A 1 84 ? 0.807 6.498 -3.279 1.00 93.62 84 GLU A N 1
ATOM 654 C CA . GLU A 1 84 ? 0.310 6.834 -4.617 1.00 93.62 84 GLU A CA 1
ATOM 655 C C . GLU A 1 84 ? 1.355 7.571 -5.453 1.00 93.62 84 GLU A C 1
ATOM 657 O O . GLU A 1 84 ? 1.604 7.212 -6.607 1.00 93.62 84 GLU A O 1
ATOM 662 N N . ARG A 1 85 ? 2.008 8.583 -4.873 1.00 91.56 85 ARG A N 1
ATOM 663 C CA . ARG A 1 85 ? 3.071 9.330 -5.546 1.00 91.56 85 ARG A CA 1
ATOM 664 C C . ARG A 1 85 ? 4.189 8.397 -5.971 1.00 91.56 85 ARG A C 1
ATOM 666 O O . ARG A 1 85 ? 4.664 8.517 -7.096 1.00 91.56 85 ARG A O 1
ATOM 673 N N . ARG A 1 86 ? 4.588 7.447 -5.121 1.00 91.12 86 ARG A N 1
ATOM 674 C CA . ARG A 1 86 ? 5.626 6.475 -5.467 1.00 91.12 86 ARG A CA 1
ATOM 675 C C . ARG A 1 86 ? 5.195 5.571 -6.620 1.00 91.12 86 ARG A C 1
ATOM 677 O O . ARG A 1 86 ? 5.927 5.491 -7.603 1.00 91.12 86 ARG A O 1
ATOM 684 N N . LEU A 1 87 ? 3.997 4.989 -6.545 1.00 91.31 87 LEU A N 1
ATOM 685 C CA . LEU A 1 87 ? 3.419 4.156 -7.606 1.00 91.31 87 LEU A CA 1
ATOM 686 C C . LEU A 1 87 ? 3.325 4.893 -8.953 1.00 91.31 87 LEU A C 1
ATOM 688 O O . LEU A 1 87 ? 3.604 4.300 -9.991 1.00 91.31 87 LEU A O 1
ATOM 692 N N . ARG A 1 88 ? 2.998 6.192 -8.945 1.00 89.56 88 ARG A N 1
ATOM 693 C CA . ARG A 1 88 ? 2.973 7.046 -10.149 1.00 89.56 88 ARG A CA 1
ATOM 694 C C . ARG A 1 88 ? 4.365 7.441 -10.638 1.00 89.56 88 ARG A C 1
ATOM 696 O O . ARG A 1 88 ? 4.598 7.519 -11.838 1.00 89.56 88 ARG A O 1
ATOM 703 N N . SER A 1 89 ? 5.282 7.722 -9.713 1.00 81.25 89 SER A N 1
ATOM 704 C CA . SER A 1 89 ? 6.650 8.168 -10.012 1.00 81.25 89 SER A CA 1
ATOM 705 C C . SER A 1 89 ? 7.562 7.049 -10.501 1.00 81.25 89 SER A C 1
ATOM 707 O O . SER A 1 89 ? 8.679 7.336 -10.935 1.00 81.25 89 SER A O 1
ATOM 709 N N . GLY A 1 90 ? 7.096 5.797 -10.425 1.00 61.66 90 GLY A N 1
ATOM 710 C CA . GLY A 1 90 ? 7.756 4.618 -10.956 1.00 61.66 90 GLY A CA 1
ATOM 711 C C . GLY A 1 90 ? 7.981 4.749 -12.455 1.00 61.66 90 GLY A C 1
ATOM 712 O O . GLY A 1 90 ? 7.245 4.180 -13.257 1.00 61.66 90 GLY A O 1
ATOM 713 N N . ARG A 1 91 ? 9.033 5.481 -12.839 1.00 53.66 91 ARG A N 1
ATOM 714 C CA . ARG A 1 91 ? 9.675 5.323 -14.138 1.00 53.66 91 ARG A CA 1
ATOM 715 C C . ARG A 1 91 ? 9.873 3.821 -14.329 1.00 53.66 91 ARG A C 1
ATOM 717 O O . ARG A 1 91 ? 10.361 3.177 -13.395 1.00 53.66 91 ARG A O 1
ATOM 724 N N . PRO A 1 92 ? 9.497 3.257 -15.487 1.00 45.38 92 PRO A N 1
ATOM 725 C CA . PRO A 1 92 ? 9.764 1.858 -15.753 1.00 45.38 92 PRO A CA 1
ATOM 726 C C . PRO A 1 92 ? 11.245 1.616 -15.478 1.00 45.38 92 PRO A C 1
ATOM 728 O O . PRO A 1 92 ? 12.106 2.341 -15.991 1.00 45.38 92 PRO A O 1
ATOM 731 N N . ALA A 1 93 ? 11.544 0.630 -14.638 1.00 45.72 93 ALA A N 1
ATOM 732 C CA . ALA A 1 93 ? 12.886 0.082 -14.531 1.00 45.72 93 ALA A CA 1
ATOM 733 C C . ALA A 1 93 ? 13.156 -0.638 -15.863 1.00 45.72 93 ALA A C 1
ATOM 735 O O . ALA A 1 93 ? 12.967 -1.841 -15.983 1.00 45.72 93 ALA A O 1
ATOM 736 N N . GLY A 1 94 ? 13.413 0.147 -16.911 1.00 41.72 94 GLY A N 1
ATOM 737 C CA . GLY A 1 94 ? 13.176 -0.294 -18.280 1.00 41.72 94 GLY A CA 1
ATOM 738 C C . GLY A 1 94 ? 13.172 0.814 -19.333 1.00 41.72 94 GLY A C 1
ATOM 739 O O . GLY A 1 94 ? 12.478 0.691 -20.330 1.00 41.72 94 GLY A O 1
ATOM 740 N N . SER A 1 95 ? 13.980 1.864 -19.182 1.00 36.84 95 SER A N 1
ATOM 741 C CA . SER A 1 95 ? 14.865 2.162 -20.309 1.00 36.84 95 SER A CA 1
ATOM 742 C C . SER A 1 95 ? 16.148 1.412 -20.003 1.00 36.84 95 SER A C 1
ATOM 744 O O . SER A 1 95 ? 17.064 1.935 -19.368 1.00 36.84 95 SER A O 1
ATOM 746 N N . VAL A 1 96 ? 16.185 0.136 -20.393 1.00 48.12 96 VAL A N 1
ATOM 747 C CA . VAL A 1 96 ? 17.459 -0.526 -20.653 1.00 48.12 96 VAL A CA 1
ATOM 748 C C . VAL A 1 96 ? 18.043 0.231 -21.838 1.00 48.12 96 VAL A C 1
ATOM 750 O O . VAL A 1 96 ? 17.853 -0.122 -22.999 1.00 48.12 96 VAL A O 1
ATOM 753 N N . ARG A 1 97 ? 18.713 1.346 -21.544 1.00 42.00 97 ARG A N 1
ATOM 754 C CA . ARG A 1 97 ? 19.688 1.927 -22.447 1.00 42.00 97 ARG A CA 1
ATOM 755 C C . ARG A 1 97 ? 20.747 0.844 -22.548 1.00 42.00 97 ARG A C 1
ATOM 757 O O . ARG A 1 97 ? 21.485 0.624 -21.596 1.00 42.00 97 ARG A O 1
ATOM 764 N N . SER A 1 98 ? 20.671 0.072 -23.627 1.00 48.78 98 SER A N 1
ATOM 765 C CA . SER A 1 98 ? 21.558 -1.040 -23.933 1.00 48.78 98 SER A CA 1
ATOM 766 C C . SER A 1 98 ? 22.999 -0.678 -23.561 1.00 48.78 98 SER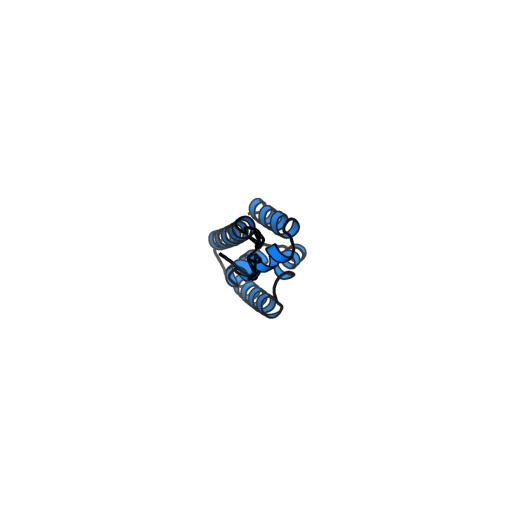 A C 1
ATOM 768 O O . SER A 1 98 ? 23.657 0.087 -24.262 1.00 48.78 98 SER A O 1
ATOM 770 N N . TYR A 1 99 ? 23.477 -1.219 -22.439 1.00 48.47 99 TYR A N 1
ATOM 771 C CA . TYR A 1 99 ? 24.892 -1.228 -22.060 1.00 48.47 99 TYR A CA 1
ATOM 772 C C . TYR A 1 99 ? 25.655 -2.331 -22.819 1.00 48.47 99 TYR A C 1
ATOM 774 O O . TYR A 1 99 ? 26.792 -2.651 -22.488 1.00 48.47 99 TYR A O 1
ATOM 782 N N . LEU A 1 100 ? 25.054 -2.900 -23.871 1.00 51.97 100 LEU A N 1
ATOM 783 C CA . LEU A 1 100 ? 25.698 -3.826 -24.790 1.00 51.97 100 LEU A CA 1
ATOM 784 C C . LEU A 1 100 ? 26.015 -3.119 -26.111 1.00 51.97 100 LEU A C 1
ATOM 786 O O . LEU A 1 100 ? 25.229 -3.114 -27.057 1.00 51.97 100 LEU A O 1
ATOM 790 N N . ARG A 1 101 ? 27.228 -2.572 -26.182 1.00 53.28 101 ARG A N 1
ATOM 791 C CA . ARG A 1 101 ? 28.052 -2.625 -27.395 1.00 53.28 101 ARG A CA 1
ATOM 792 C C . ARG A 1 101 ? 29.487 -2.953 -26.979 1.00 53.28 101 ARG A C 1
ATOM 794 O O . ARG A 1 101 ? 30.253 -2.033 -26.701 1.00 53.28 101 ARG A O 1
ATOM 801 N N . PRO A 1 102 ? 29.891 -4.233 -26.946 1.00 52.66 102 PRO A N 1
ATOM 802 C CA . PRO A 1 102 ? 31.300 -4.532 -27.096 1.00 52.66 102 PRO A CA 1
ATOM 803 C C . PRO A 1 102 ? 31.669 -4.155 -28.535 1.00 52.66 102 PRO A C 1
ATOM 805 O O . PRO A 1 102 ? 31.274 -4.826 -29.484 1.00 52.66 102 PRO A O 1
ATOM 808 N N . LYS A 1 103 ? 32.408 -3.056 -28.719 1.00 56.34 103 LYS A N 1
ATOM 809 C CA . LYS A 1 103 ? 33.267 -2.947 -29.902 1.00 56.34 103 LYS A CA 1
ATOM 810 C C . LYS A 1 103 ? 34.447 -3.871 -29.638 1.00 56.34 103 LYS A C 1
ATOM 812 O O . LYS A 1 103 ? 35.452 -3.463 -29.060 1.00 56.34 103 LYS A O 1
ATOM 817 N N . GLY A 1 104 ? 34.250 -5.142 -29.979 1.00 50.19 104 GLY A N 1
ATOM 818 C CA . GLY A 1 104 ? 35.354 -6.057 -30.192 1.00 50.19 104 GLY A CA 1
ATOM 819 C C . GLY A 1 104 ? 36.329 -5.417 -31.174 1.00 50.19 104 GLY A C 1
ATOM 820 O O . GLY A 1 104 ? 35.927 -4.822 -32.172 1.00 50.19 104 GLY A O 1
ATOM 821 N N . ARG A 1 105 ? 37.606 -5.482 -30.811 1.00 56.03 105 ARG A N 1
ATOM 822 C CA . ARG A 1 105 ? 38.734 -5.330 -31.720 1.00 56.03 105 ARG A CA 1
ATOM 823 C C . ARG A 1 105 ? 38.580 -6.336 -32.864 1.00 56.03 105 ARG A C 1
ATOM 825 O O . ARG A 1 105 ? 38.789 -7.517 -32.626 1.00 56.03 105 ARG A O 1
ATOM 832 N N . ASP A 1 106 ? 38.342 -5.833 -34.062 1.00 54.56 106 ASP A N 1
ATOM 833 C CA . ASP A 1 106 ? 39.012 -6.310 -35.272 1.00 54.56 106 ASP A CA 1
ATOM 834 C C . ASP A 1 106 ? 39.987 -5.161 -35.614 1.00 54.56 106 ASP A C 1
ATOM 836 O O . ASP A 1 106 ? 39.564 -4.014 -35.712 1.00 54.56 106 ASP A O 1
ATOM 840 N N . GLY A 1 107 ? 41.312 -5.281 -35.627 1.00 51.06 107 GLY A N 1
ATOM 841 C CA . GLY A 1 107 ? 42.119 -6.428 -36.008 1.00 51.06 107 GLY A CA 1
ATOM 842 C C . GLY A 1 107 ? 42.716 -6.171 -37.394 1.00 51.06 107 GLY A C 1
ATOM 843 O O . GLY A 1 107 ? 42.113 -6.564 -38.380 1.00 51.06 107 GLY A O 1
ATOM 844 N N . GLY A 1 108 ? 43.903 -5.546 -37.435 1.00 44.25 108 GLY A N 1
ATOM 845 C CA . GLY A 1 108 ? 44.790 -5.439 -38.610 1.00 44.25 108 GLY A CA 1
ATOM 846 C C . GLY A 1 108 ? 44.455 -4.301 -39.583 1.00 44.25 108 GLY A C 1
ATOM 847 O O . GLY A 1 108 ? 43.310 -3.894 -39.690 1.00 44.25 108 GLY A O 1
ATOM 848 N N . ASN A 1 109 ? 45.370 -3.723 -40.352 1.00 49.31 109 ASN A N 1
ATOM 849 C CA . ASN A 1 109 ? 46.825 -3.788 -40.517 1.00 49.31 109 ASN A CA 1
ATOM 850 C C . ASN A 1 109 ? 47.138 -2.756 -41.632 1.00 49.31 109 ASN A C 1
ATOM 852 O O . ASN A 1 109 ? 46.250 -2.544 -42.457 1.00 49.31 109 ASN A O 1
ATOM 856 N N . THR A 1 110 ? 48.386 -2.263 -41.727 1.00 50.12 110 THR A N 1
ATOM 857 C CA . THR A 1 110 ? 49.024 -1.644 -42.932 1.00 50.12 110 THR A CA 1
ATOM 858 C C . THR A 1 110 ? 48.376 -0.350 -43.474 1.00 50.12 110 THR A C 1
ATOM 860 O O . THR A 1 110 ? 47.175 -0.300 -43.695 1.00 50.12 110 THR A O 1
ATOM 863 N N . ASP A 1 111 ? 49.061 0.772 -43.687 1.00 49.97 111 ASP A N 1
ATOM 864 C CA . ASP A 1 111 ? 50.430 1.068 -44.145 1.00 49.97 111 ASP A CA 1
ATOM 865 C C . ASP A 1 111 ? 50.886 2.407 -43.517 1.00 49.97 111 ASP A C 1
ATOM 867 O O . ASP A 1 111 ? 50.020 3.311 -43.393 1.00 49.97 111 ASP A O 1
#

Secondary structure (DSSP, 8-state):
-HHHHHHHHHHHHHS-HHHHHHHHHHS-HHHHHHHHHHS-HHHHHHHHTTS-HHHHHHHHHHHHHHHTS---HHHHHHHHHHHHHHHHH---S------------------